Protein AF-A0A728ECQ7-F1 (afdb_monomer_lite)

Organism: Salmonella enterica (NCBI:txid28901)

Radius of gyration: 23.41 Å; chains: 1; bounding box: 67×44×57 Å

Structure (mmCIF, N/CA/C/O backbone):
data_AF-A0A728ECQ7-F1
#
_entry.id   AF-A0A728ECQ7-F1
#
loop_
_atom_site.group_PDB
_atom_site.id
_atom_site.type_symbol
_atom_site.label_atom_id
_atom_site.label_alt_id
_atom_site.label_comp_id
_atom_site.label_asym_id
_atom_site.label_entity_id
_atom_site.label_seq_id
_atom_site.pdbx_PDB_ins_code
_atom_site.Cartn_x
_atom_site.Cartn_y
_atom_site.Cartn_z
_atom_site.occupancy
_atom_site.B_iso_or_equiv
_atom_site.auth_seq_id
_atom_site.auth_comp_id
_atom_site.auth_asym_id
_atom_site.auth_atom_id
_atom_site.pdbx_PDB_model_num
ATOM 1 N N . MET A 1 1 ? 51.238 -30.264 35.018 1.00 48.31 1 MET A N 1
ATOM 2 C CA . MET A 1 1 ? 50.858 -29.028 34.300 1.00 48.31 1 MET A CA 1
ATOM 3 C C . MET A 1 1 ? 50.263 -29.437 32.958 1.00 48.31 1 MET A C 1
ATOM 5 O O . MET A 1 1 ? 50.966 -29.378 31.966 1.00 48.31 1 MET A O 1
ATOM 9 N N . THR A 1 2 ? 49.024 -29.943 32.920 1.00 50.06 2 THR A N 1
ATOM 10 C CA . THR A 1 2 ? 48.471 -30.486 31.656 1.00 50.06 2 THR A CA 1
ATOM 11 C C . THR A 1 2 ? 46.947 -30.642 31.619 1.00 50.06 2 THR A C 1
ATOM 13 O O . THR A 1 2 ? 46.436 -31.275 30.710 1.00 50.06 2 THR A O 1
ATOM 16 N N . GLU A 1 3 ? 46.192 -30.028 32.534 1.00 47.56 3 GLU A N 1
ATOM 17 C CA . GLU A 1 3 ? 44.713 -30.040 32.467 1.00 47.56 3 GLU A CA 1
ATOM 18 C C . GLU A 1 3 ? 44.101 -28.654 32.210 1.00 47.56 3 GLU A C 1
ATOM 20 O O . GLU A 1 3 ? 42.902 -28.524 31.993 1.00 47.56 3 GLU A O 1
ATOM 25 N N . TRP A 1 4 ? 44.927 -27.607 32.127 1.00 43.72 4 TRP A N 1
ATOM 26 C CA . TRP A 1 4 ? 44.467 -26.232 31.884 1.00 43.72 4 TRP A CA 1
ATOM 27 C C . TRP A 1 4 ? 44.510 -25.784 30.414 1.00 43.72 4 TRP A C 1
ATOM 29 O O . TRP A 1 4 ? 44.074 -24.683 30.094 1.00 43.72 4 TRP A O 1
ATOM 39 N N . ILE A 1 5 ? 44.998 -26.627 29.498 1.00 47.75 5 ILE A N 1
ATOM 40 C CA . ILE A 1 5 ? 45.111 -26.287 28.064 1.00 47.75 5 ILE A CA 1
ATOM 41 C C . ILE A 1 5 ? 43.946 -26.868 27.240 1.00 47.75 5 ILE A C 1
ATOM 43 O O . ILE A 1 5 ? 43.654 -26.384 26.146 1.00 47.75 5 ILE A O 1
ATOM 47 N N . PHE A 1 6 ? 43.204 -27.839 27.782 1.00 43.03 6 PHE A N 1
ATOM 48 C CA . PHE A 1 6 ? 42.143 -28.538 27.047 1.00 43.03 6 PHE A CA 1
ATOM 49 C C . PHE A 1 6 ? 40.756 -27.874 27.090 1.00 43.03 6 PHE A C 1
ATOM 51 O O . PHE A 1 6 ? 39.846 -28.357 26.425 1.00 43.03 6 PHE A O 1
ATOM 58 N N . ASN A 1 7 ? 40.576 -26.759 27.811 1.00 53.75 7 ASN A N 1
ATOM 59 C CA . ASN A 1 7 ? 39.261 -26.103 27.955 1.00 53.75 7 ASN A CA 1
ATOM 60 C C . ASN A 1 7 ? 39.181 -24.687 27.348 1.00 53.75 7 ASN A C 1
ATOM 62 O O . ASN A 1 7 ? 38.130 -24.052 27.388 1.00 53.75 7 ASN A O 1
ATOM 66 N N . LEU A 1 8 ? 40.269 -24.167 26.766 1.00 49.25 8 LEU A N 1
ATOM 67 C CA . LEU A 1 8 ? 40.242 -22.854 26.104 1.00 49.25 8 LEU A CA 1
ATOM 68 C C . LEU A 1 8 ? 40.061 -22.979 24.584 1.00 49.25 8 LEU A C 1
ATOM 70 O O . LEU A 1 8 ? 39.283 -22.232 23.994 1.00 49.25 8 LEU A O 1
ATOM 74 N N . LYS A 1 9 ? 40.706 -23.970 23.945 1.00 45.81 9 LYS A N 1
ATOM 75 C CA . LYS A 1 9 ? 40.604 -24.183 22.489 1.00 45.81 9 LYS A CA 1
ATOM 76 C C . LYS A 1 9 ? 39.207 -24.619 22.044 1.00 45.81 9 LYS A C 1
ATOM 78 O O . LYS A 1 9 ? 38.730 -24.122 21.029 1.00 45.81 9 LYS A O 1
ATOM 83 N N . THR A 1 10 ? 38.542 -25.481 22.812 1.00 52.03 10 THR A N 1
ATOM 84 C CA . THR A 1 10 ? 37.192 -26.006 22.529 1.00 52.03 10 THR A CA 1
ATOM 85 C C . THR A 1 10 ? 36.099 -24.969 22.778 1.00 52.03 10 THR A C 1
ATOM 87 O O . THR A 1 10 ? 35.154 -24.876 22.003 1.00 52.03 10 THR A O 1
ATOM 90 N N . LYS A 1 11 ? 36.241 -24.119 23.804 1.00 45.84 11 LYS A N 1
ATOM 91 C CA . LYS A 1 11 ? 35.285 -23.027 24.050 1.00 45.84 11 LYS A CA 1
ATOM 92 C C . LYS A 1 11 ? 35.395 -21.907 23.015 1.00 45.84 11 LYS A C 1
ATOM 94 O O . LYS A 1 11 ? 34.368 -21.379 22.602 1.00 45.84 11 LYS A O 1
ATOM 99 N N . LEU A 1 12 ? 36.605 -21.592 22.541 1.00 49.19 12 LEU A N 1
ATOM 100 C CA . LEU A 1 12 ? 36.795 -20.590 21.488 1.00 49.19 12 LEU A CA 1
ATOM 101 C C . LEU A 1 12 ? 36.251 -21.072 20.131 1.00 49.19 12 LEU A C 1
ATOM 103 O O . LEU A 1 12 ? 35.655 -20.286 19.404 1.00 49.19 12 LEU A O 1
ATOM 107 N N . THR A 1 13 ? 36.378 -22.367 19.810 1.00 53.81 13 THR A N 1
ATOM 108 C CA . THR A 1 13 ? 35.793 -22.930 18.576 1.00 53.81 13 THR A CA 1
ATOM 109 C C . THR A 1 13 ? 34.267 -22.960 18.614 1.00 53.81 13 THR A C 1
ATOM 111 O O . THR A 1 13 ? 33.640 -22.635 17.609 1.00 53.81 13 THR A O 1
ATOM 114 N N . VAL A 1 14 ? 33.657 -23.258 19.767 1.00 53.22 14 VAL A N 1
ATOM 115 C CA . VAL A 1 14 ? 32.193 -23.186 19.926 1.00 53.22 14 VAL A CA 1
ATOM 116 C C . VAL A 1 14 ? 31.693 -21.738 19.852 1.00 53.22 14 VAL A C 1
ATOM 118 O O . VAL A 1 14 ? 30.680 -21.486 19.205 1.00 53.22 14 VAL A O 1
ATOM 121 N N . LEU A 1 15 ? 32.422 -20.768 20.419 1.00 47.56 15 LEU A N 1
ATOM 122 C CA . LEU A 1 15 ? 32.053 -19.350 20.329 1.00 47.56 15 LEU A CA 1
ATOM 123 C C . LEU A 1 15 ? 32.139 -18.822 18.882 1.00 47.56 15 LEU A C 1
ATOM 125 O O . LEU A 1 15 ? 31.257 -18.090 18.446 1.00 47.56 15 LEU A O 1
ATOM 129 N N . VAL A 1 16 ? 33.153 -19.238 18.111 1.00 53.75 16 VAL A N 1
ATOM 130 C CA . VAL A 1 16 ? 33.324 -18.846 16.697 1.00 53.75 16 VAL A CA 1
ATOM 131 C C . VAL A 1 16 ? 32.282 -19.509 15.783 1.00 53.75 16 VAL A C 1
ATOM 133 O O . VAL A 1 16 ? 31.801 -18.865 14.851 1.00 53.75 16 VAL A O 1
ATOM 136 N N . MET A 1 17 ? 31.850 -20.743 16.075 1.00 52.38 17 MET A N 1
ATOM 137 C CA . MET A 1 17 ? 30.729 -21.373 15.357 1.00 52.38 17 MET A CA 1
ATOM 138 C C . MET A 1 17 ? 29.373 -20.739 15.708 1.00 52.38 17 MET A C 1
ATOM 140 O O . MET A 1 17 ? 28.507 -20.648 14.841 1.00 52.38 17 MET A O 1
ATOM 144 N N . MET A 1 18 ? 29.198 -20.235 16.935 1.00 49.97 18 MET A N 1
ATOM 145 C CA . MET A 1 18 ? 27.980 -19.526 17.359 1.00 49.97 18 MET A CA 1
ATOM 146 C C . MET A 1 18 ? 27.925 -18.068 16.861 1.00 49.97 18 MET A C 1
ATOM 148 O O . MET A 1 18 ? 26.849 -17.488 16.791 1.00 49.97 18 MET A O 1
ATOM 152 N N . LEU A 1 19 ? 29.059 -17.481 16.462 1.00 45.34 19 LEU A N 1
ATOM 153 C CA . LEU A 1 19 ? 29.138 -16.139 15.863 1.00 45.34 19 LEU A CA 1
ATOM 154 C C . LEU A 1 19 ? 28.935 -16.134 14.335 1.00 45.34 19 LEU A C 1
ATOM 156 O O . LEU A 1 19 ? 28.669 -15.078 13.768 1.00 45.34 19 LEU A O 1
ATOM 160 N N . CYS A 1 20 ? 28.976 -17.297 13.670 1.00 45.97 20 CYS A N 1
ATOM 161 C CA . CYS A 1 20 ? 28.630 -17.430 12.245 1.00 45.97 20 CYS A CA 1
ATOM 162 C C . CYS A 1 20 ? 27.128 -17.659 11.986 1.00 45.97 20 CYS A C 1
ATOM 164 O O . CYS A 1 20 ? 26.701 -17.657 10.835 1.00 45.97 20 CYS A O 1
ATOM 166 N N . SER A 1 21 ? 26.296 -17.833 13.021 1.00 45.41 21 SER A N 1
ATOM 167 C CA . SER A 1 21 ? 24.831 -17.895 12.865 1.00 45.41 21 SER A CA 1
ATOM 168 C C . SER A 1 21 ? 24.160 -16.515 12.851 1.00 45.41 21 SER A C 1
ATOM 170 O O . SER A 1 21 ? 22.968 -16.421 12.575 1.00 45.41 21 SER A O 1
ATOM 172 N N . LEU A 1 22 ? 24.927 -15.436 13.056 1.00 42.91 22 LEU A N 1
ATOM 173 C CA . LEU A 1 22 ? 24.512 -14.054 12.776 1.00 42.91 22 LEU A CA 1
ATOM 174 C C . LEU A 1 22 ? 24.881 -13.623 11.345 1.00 42.91 22 LEU A C 1
ATOM 176 O O . LEU A 1 22 ? 25.020 -12.438 11.044 1.00 42.91 22 LEU A O 1
ATOM 180 N N . CYS A 1 23 ? 25.041 -14.588 10.440 1.00 37.22 23 CYS A N 1
ATOM 181 C CA . CYS A 1 23 ? 25.102 -14.319 9.018 1.00 37.22 23 CYS A CA 1
ATOM 182 C C . CYS A 1 23 ? 23.722 -13.875 8.529 1.00 37.22 23 CYS A C 1
ATOM 184 O O . CYS A 1 23 ? 22.800 -14.679 8.446 1.00 37.22 23 CYS A O 1
ATOM 186 N N . VAL A 1 24 ? 23.663 -12.604 8.126 1.00 40.56 24 VAL A N 1
ATOM 187 C CA . VAL A 1 24 ? 22.739 -12.047 7.133 1.00 40.56 24 VAL A CA 1
ATOM 188 C C . VAL A 1 24 ? 21.264 -12.356 7.394 1.00 40.56 24 VAL A C 1
ATOM 190 O O . VAL A 1 24 ? 20.738 -13.398 7.007 1.00 40.56 24 VAL A O 1
ATOM 193 N N . THR A 1 25 ? 20.527 -11.345 7.865 1.00 35.41 25 THR A N 1
ATOM 194 C CA . THR A 1 25 ? 19.189 -11.121 7.310 1.00 35.41 25 THR A CA 1
ATOM 195 C C . THR A 1 25 ? 19.374 -11.020 5.801 1.00 35.41 25 THR A C 1
ATOM 197 O O . THR A 1 25 ? 19.725 -9.963 5.275 1.00 35.41 25 THR A O 1
ATOM 200 N N . LYS A 1 26 ? 19.252 -12.156 5.109 1.00 36.94 26 LYS A N 1
ATOM 201 C CA . LYS A 1 26 ? 19.153 -12.200 3.663 1.00 36.94 26 LYS A CA 1
ATOM 202 C C . LYS A 1 26 ? 17.939 -11.344 3.337 1.00 36.94 26 LYS A C 1
ATOM 204 O O . LYS A 1 26 ? 16.802 -11.785 3.474 1.00 36.94 26 LYS A O 1
ATOM 209 N N . VAL A 1 27 ? 18.192 -10.114 2.902 1.00 37.53 27 VAL A N 1
ATOM 210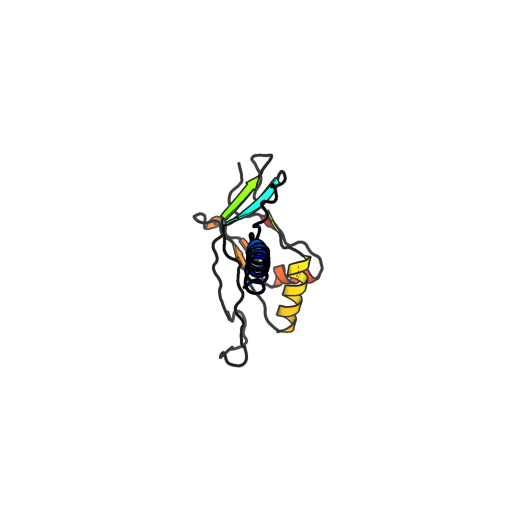 C CA . VAL A 1 27 ? 17.408 -9.558 1.810 1.00 37.53 27 VAL A CA 1
ATOM 211 C C . VAL A 1 27 ? 17.563 -10.620 0.737 1.00 37.53 27 VAL A C 1
ATOM 213 O O . VAL A 1 27 ? 18.658 -10.798 0.203 1.00 37.53 27 VAL A O 1
ATOM 216 N N . TYR A 1 28 ? 16.552 -11.471 0.579 1.00 35.06 28 TYR A N 1
ATOM 217 C CA . TYR A 1 28 ? 16.566 -12.431 -0.503 1.00 35.06 28 TYR A CA 1
ATOM 218 C C . TYR A 1 28 ? 16.689 -11.580 -1.763 1.00 35.06 28 TYR A C 1
ATOM 220 O O . TYR A 1 28 ? 15.749 -10.885 -2.138 1.00 35.06 28 TYR A O 1
ATOM 228 N N . ALA A 1 29 ? 17.871 -11.595 -2.378 1.00 41.56 29 ALA A N 1
ATOM 229 C CA . ALA A 1 29 ? 18.013 -11.296 -3.786 1.00 41.56 29 ALA A CA 1
ATOM 230 C C . ALA A 1 29 ? 17.294 -12.439 -4.508 1.00 41.56 29 ALA A C 1
ATOM 232 O O . ALA A 1 29 ? 17.912 -13.395 -4.966 1.00 41.56 29 ALA A O 1
ATOM 233 N N . VAL A 1 30 ? 15.962 -12.408 -4.459 1.00 45.41 30 VAL A N 1
ATOM 234 C CA . VAL A 1 30 ? 15.136 -13.147 -5.396 1.00 45.41 30 VAL A CA 1
ATOM 235 C C . VAL A 1 30 ? 15.513 -12.547 -6.739 1.00 45.41 30 VAL A C 1
ATOM 237 O O . VAL A 1 30 ? 15.360 -11.341 -6.944 1.00 45.41 30 VAL A O 1
ATOM 240 N N . GLU A 1 31 ? 16.132 -13.359 -7.590 1.00 50.62 31 GLU A N 1
ATOM 241 C CA . GLU A 1 31 ? 16.323 -12.996 -8.986 1.00 50.62 31 GLU A CA 1
ATOM 242 C C . GLU A 1 31 ? 14.931 -12.689 -9.533 1.00 50.62 31 GLU A C 1
ATOM 244 O O . GLU A 1 31 ? 14.053 -13.550 -9.513 1.00 50.62 31 GLU A O 1
ATOM 249 N N . LEU A 1 32 ? 14.705 -11.423 -9.885 1.00 57.94 32 LEU A N 1
ATOM 250 C CA . LEU A 1 32 ? 13.411 -10.961 -10.363 1.00 57.94 32 LEU A CA 1
ATOM 251 C C . LEU A 1 32 ? 13.034 -11.745 -11.617 1.00 57.94 32 LEU A C 1
ATOM 253 O O . L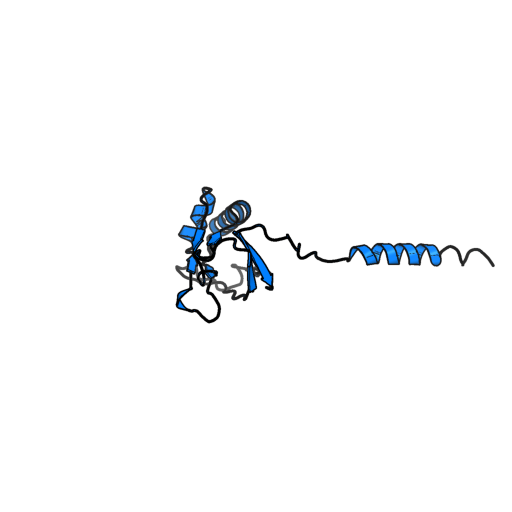EU A 1 32 ? 13.806 -11.773 -12.580 1.00 57.94 32 LEU A O 1
ATOM 257 N N . GLY A 1 33 ? 11.847 -12.349 -11.614 1.00 67.38 33 GLY A N 1
ATOM 258 C CA . GLY A 1 33 ? 11.263 -12.900 -12.825 1.00 67.38 33 GLY A CA 1
ATOM 259 C C . GLY A 1 33 ? 11.015 -11.807 -13.868 1.00 67.38 33 GLY A C 1
ATOM 260 O O . GLY A 1 33 ? 10.968 -10.609 -13.571 1.00 67.38 33 GLY A O 1
ATOM 261 N N . ILE A 1 34 ? 10.840 -12.218 -15.124 1.00 70.38 34 ILE A N 1
ATOM 262 C CA . ILE A 1 34 ? 10.392 -11.305 -16.180 1.00 70.38 34 ILE A CA 1
ATOM 263 C C . ILE A 1 34 ? 8.981 -10.812 -15.830 1.00 70.38 34 ILE A C 1
ATOM 265 O O . ILE A 1 34 ? 8.089 -11.614 -15.564 1.00 70.38 34 ILE A O 1
ATOM 269 N N . ASN A 1 35 ? 8.790 -9.494 -15.890 1.00 74.06 35 ASN A N 1
ATOM 270 C CA . ASN A 1 35 ? 7.590 -8.740 -15.513 1.00 74.06 35 ASN A CA 1
ATOM 271 C C . ASN A 1 35 ? 7.298 -8.699 -14.002 1.00 74.06 35 ASN A C 1
ATOM 273 O O . ASN A 1 35 ? 6.147 -8.533 -13.597 1.00 74.06 35 ASN A O 1
ATOM 277 N N . GLU A 1 36 ? 8.331 -8.809 -13.163 1.00 79.62 36 GLU A N 1
ATOM 278 C CA . GLU A 1 36 ? 8.216 -8.647 -11.711 1.00 79.62 36 GLU A CA 1
ATOM 279 C C . GLU A 1 36 ? 8.894 -7.361 -11.219 1.00 79.62 36 GLU A C 1
ATOM 281 O O . GLU A 1 36 ? 9.906 -6.903 -11.759 1.00 79.62 36 GLU A O 1
ATOM 286 N N . CYS A 1 37 ? 8.347 -6.789 -10.145 1.00 79.62 37 CYS A N 1
ATOM 287 C CA . CYS A 1 37 ? 8.925 -5.659 -9.425 1.00 79.62 37 CYS A CA 1
ATOM 288 C C . CYS A 1 37 ? 9.295 -6.075 -8.001 1.00 79.62 37 CYS A C 1
ATOM 290 O O . CYS A 1 37 ? 8.486 -6.682 -7.302 1.00 79.62 37 CYS A O 1
ATOM 292 N N . ALA A 1 38 ? 10.482 -5.685 -7.537 1.00 79.75 38 ALA A N 1
ATOM 293 C CA . ALA A 1 38 ? 10.896 -5.851 -6.147 1.00 79.75 38 ALA A CA 1
ATOM 294 C C . ALA A 1 38 ? 11.220 -4.503 -5.528 1.00 79.75 38 ALA A C 1
ATOM 296 O O . ALA A 1 38 ? 11.828 -3.633 -6.152 1.00 79.75 38 ALA A O 1
ATOM 297 N N . VAL A 1 39 ? 10.871 -4.364 -4.254 1.00 78.62 39 VAL A N 1
ATOM 298 C CA . VAL A 1 39 ? 11.379 -3.283 -3.415 1.00 78.62 39 VAL A CA 1
ATOM 299 C C . VAL A 1 39 ? 12.860 -3.556 -3.151 1.00 78.62 39 VAL A C 1
ATOM 301 O O . VAL A 1 39 ? 13.215 -4.553 -2.527 1.00 78.62 39 VAL A O 1
ATOM 304 N N . THR A 1 40 ? 13.731 -2.687 -3.659 1.00 78.69 40 THR A N 1
ATOM 305 C CA . THR A 1 40 ? 15.192 -2.804 -3.548 1.00 78.69 40 THR A CA 1
ATOM 306 C C . THR A 1 40 ? 15.752 -2.065 -2.341 1.00 78.69 40 THR A C 1
ATOM 308 O O . THR A 1 40 ? 16.841 -2.391 -1.873 1.00 78.69 40 THR A O 1
ATOM 311 N N . SER A 1 41 ? 15.033 -1.064 -1.831 1.00 74.69 41 SER A N 1
ATOM 312 C CA . SER A 1 41 ? 15.349 -0.420 -0.557 1.00 74.69 41 SER A CA 1
ATOM 313 C C . SER A 1 41 ? 14.105 0.210 0.066 1.00 74.69 41 SER A C 1
ATOM 315 O O . SER A 1 41 ? 13.128 0.517 -0.610 1.00 74.69 41 SER A O 1
ATOM 317 N N . GLY A 1 42 ? 14.128 0.371 1.382 1.00 70.06 42 GLY A N 1
ATOM 318 C CA . GLY A 1 42 ? 13.005 0.856 2.177 1.00 70.06 42 GLY A CA 1
ATOM 319 C C . GLY A 1 42 ? 13.104 0.293 3.589 1.00 70.06 42 GLY A C 1
ATOM 320 O O . GLY A 1 42 ? 13.814 -0.689 3.817 1.00 70.06 42 GLY A O 1
ATOM 321 N N . GLN A 1 43 ? 12.431 0.922 4.550 1.00 67.69 43 GLN A N 1
ATOM 322 C CA . GLN A 1 43 ? 12.290 0.333 5.883 1.00 67.69 43 GLN A CA 1
ATOM 323 C C . GLN A 1 43 ? 10.956 -0.402 5.989 1.00 67.69 43 GLN A C 1
ATOM 325 O O . GLN A 1 43 ? 9.988 -0.063 5.308 1.00 67.69 43 GLN A O 1
ATOM 330 N N . ASN A 1 44 ? 10.908 -1.408 6.863 1.00 68.94 44 ASN A N 1
ATOM 331 C CA . ASN A 1 44 ? 9.648 -2.041 7.228 1.00 68.94 44 ASN A CA 1
ATOM 332 C C . ASN A 1 44 ? 8.691 -0.982 7.784 1.00 68.94 44 ASN A C 1
ATOM 334 O O . ASN A 1 44 ? 9.059 -0.219 8.681 1.00 68.94 44 ASN A O 1
ATOM 338 N N . ILE A 1 45 ? 7.451 -0.983 7.292 1.00 69.44 45 ILE A N 1
ATOM 339 C CA . ILE A 1 45 ? 6.381 -0.155 7.847 1.00 69.44 45 ILE A CA 1
ATOM 340 C C . ILE A 1 45 ? 5.991 -0.758 9.198 1.00 69.44 45 ILE A C 1
ATOM 342 O O . ILE A 1 45 ? 5.192 -1.690 9.284 1.00 69.44 45 ILE A O 1
ATOM 346 N N . ASN A 1 46 ? 6.598 -0.244 10.264 1.00 66.38 46 ASN A N 1
ATOM 347 C CA . ASN A 1 46 ? 6.316 -0.689 11.621 1.00 66.38 46 ASN A CA 1
ATOM 348 C C . ASN A 1 46 ? 5.089 0.048 12.158 1.00 66.38 46 ASN A C 1
ATOM 350 O O . ASN A 1 46 ? 5.153 1.231 12.502 1.00 66.38 46 ASN A O 1
ATOM 354 N N . LEU A 1 47 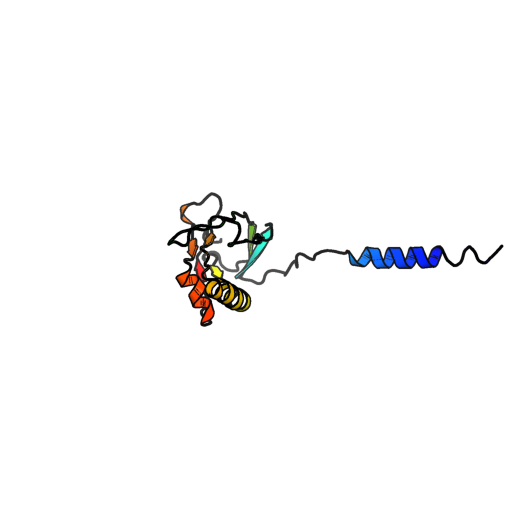? 3.971 -0.668 12.253 1.00 68.75 47 LEU A N 1
ATOM 355 C CA . LEU A 1 47 ? 2.787 -0.175 12.946 1.00 68.75 47 LEU A CA 1
ATOM 356 C C . LEU A 1 47 ? 3.106 -0.077 14.443 1.00 68.75 47 LEU A C 1
ATOM 358 O O . LEU A 1 47 ? 3.532 -1.055 15.061 1.00 68.75 47 LEU A O 1
ATOM 362 N N . ARG A 1 48 ? 2.939 1.113 15.027 1.00 66.50 48 ARG A N 1
ATOM 363 C CA . ARG A 1 48 ? 3.123 1.313 16.470 1.00 66.50 48 ARG A CA 1
ATOM 364 C C . ARG A 1 48 ? 2.015 0.589 17.231 1.00 66.50 48 ARG A C 1
ATOM 366 O O . ARG A 1 48 ? 0.891 0.499 16.745 1.00 66.50 48 ARG A O 1
ATOM 373 N N . SER A 1 49 ? 2.327 0.110 18.434 1.00 68.69 49 SER A N 1
ATOM 374 C CA . SER A 1 49 ? 1.288 -0.337 19.363 1.00 68.69 49 SER A CA 1
ATOM 375 C C . SER A 1 49 ? 0.433 0.869 19.750 1.00 68.69 49 SER A C 1
ATOM 377 O O . SER A 1 49 ? 0.978 1.892 20.164 1.00 68.69 49 SER A O 1
ATOM 379 N N . ILE A 1 50 ? -0.881 0.759 19.575 1.00 67.88 50 ILE A N 1
ATOM 380 C CA . ILE A 1 50 ? -1.847 1.822 19.864 1.00 67.88 50 ILE A CA 1
ATOM 381 C C . ILE A 1 50 ? -2.634 1.403 21.103 1.00 67.88 50 ILE A C 1
ATOM 383 O O . ILE A 1 50 ? -3.264 0.343 21.097 1.00 67.88 50 ILE A O 1
ATOM 387 N N . ASN A 1 51 ? -2.621 2.234 22.149 1.00 67.31 51 ASN A N 1
ATOM 388 C CA . ASN A 1 51 ? -3.451 2.024 23.330 1.00 67.31 51 ASN A CA 1
ATOM 389 C C . ASN A 1 51 ? -4.660 2.968 23.311 1.00 67.31 51 ASN A C 1
ATOM 391 O O . ASN A 1 51 ? -4.634 4.062 23.868 1.00 67.31 51 ASN A O 1
ATOM 395 N N . LEU A 1 52 ? -5.761 2.479 22.739 1.00 68.19 52 LEU A N 1
ATOM 396 C CA . LEU A 1 52 ? -7.021 3.221 22.617 1.00 68.19 52 LEU A CA 1
ATOM 397 C C . LEU A 1 52 ? -7.659 3.621 23.960 1.00 68.19 52 LEU A C 1
ATOM 399 O O . LEU A 1 52 ? -8.600 4.405 23.963 1.00 68.19 52 LEU A O 1
ATOM 403 N N . THR A 1 53 ? -7.207 3.054 25.085 1.00 66.50 53 THR A N 1
ATOM 404 C CA . THR A 1 53 ? -7.783 3.323 26.415 1.00 66.50 53 THR A CA 1
ATOM 405 C C . THR A 1 53 ? -7.109 4.477 27.157 1.00 66.50 53 THR A C 1
ATOM 407 O O . THR A 1 53 ? -7.707 5.030 28.075 1.00 66.50 53 THR A O 1
ATOM 410 N N . THR A 1 54 ? -5.874 4.830 26.784 1.00 57.34 54 THR A N 1
ATOM 411 C CA . THR A 1 54 ? -5.094 5.920 27.401 1.00 57.34 54 THR A CA 1
ATOM 412 C C . THR A 1 54 ? -4.971 7.145 26.508 1.00 57.34 54 THR A C 1
ATOM 414 O O . THR A 1 54 ? -4.740 8.238 27.014 1.00 57.34 54 THR A O 1
ATOM 417 N N . ASP A 1 55 ? -5.098 6.958 25.197 1.00 58.84 55 ASP A N 1
ATOM 418 C CA . ASP A 1 55 ? -5.173 8.053 24.240 1.00 58.84 55 ASP A CA 1
ATOM 419 C C . ASP A 1 55 ? -6.620 8.574 24.233 1.00 58.84 55 ASP A C 1
ATOM 421 O O . ASP A 1 55 ? -7.548 7.766 24.241 1.00 58.84 55 ASP A O 1
ATOM 425 N N . ASP A 1 56 ? -6.831 9.897 24.220 1.00 57.47 56 ASP A N 1
ATOM 426 C CA . ASP A 1 56 ? -8.148 10.561 24.121 1.00 57.47 56 ASP A CA 1
ATOM 427 C C . ASP A 1 56 ? -8.818 10.305 22.750 1.00 57.47 56 ASP A C 1
ATOM 429 O O . ASP A 1 56 ? -9.185 11.223 22.006 1.00 57.47 56 ASP A O 1
ATOM 433 N N . PHE A 1 57 ? -8.947 9.037 22.363 1.00 66.75 57 PHE A N 1
ATOM 434 C CA . PHE A 1 57 ? -9.557 8.625 21.120 1.00 66.75 57 PHE A CA 1
ATOM 435 C C . PHE A 1 57 ? -11.044 8.947 21.180 1.00 66.75 57 PHE A C 1
ATOM 437 O O . PHE A 1 57 ? -11.828 8.317 21.891 1.00 66.75 57 PHE A O 1
ATOM 444 N N . LYS A 1 58 ? -11.438 9.943 20.390 1.00 66.94 58 LYS A N 1
ATOM 445 C CA . LYS A 1 58 ? -12.842 10.221 20.123 1.00 66.94 58 LYS A CA 1
ATOM 446 C C . LYS A 1 58 ? -13.257 9.412 18.895 1.00 66.94 58 LYS A C 1
ATOM 448 O O . LYS A 1 58 ? -12.806 9.736 17.789 1.00 66.94 58 LYS A O 1
ATOM 453 N N . PRO A 1 59 ? -14.085 8.365 19.059 1.00 66.50 59 PRO A N 1
ATOM 454 C CA . PRO A 1 59 ? -14.616 7.632 17.922 1.00 66.50 59 PRO A CA 1
ATOM 455 C C . PRO A 1 59 ? -15.392 8.592 17.017 1.00 66.50 59 PRO A C 1
ATOM 457 O O . PRO A 1 59 ? -16.171 9.421 17.487 1.00 66.50 59 PRO A O 1
ATOM 460 N N . GLY A 1 60 ? -15.150 8.494 15.716 1.00 67.62 60 GLY A N 1
ATOM 461 C CA . GLY A 1 60 ? -15.732 9.386 14.727 1.00 67.62 60 GLY A CA 1
ATOM 462 C C . GLY A 1 60 ? -15.230 9.065 13.328 1.00 67.62 60 GLY A C 1
ATOM 463 O O . GLY A 1 60 ? -14.177 8.446 13.150 1.00 67.62 60 GLY A O 1
ATOM 464 N N . THR A 1 61 ? -16.006 9.470 12.329 1.00 68.19 61 THR A N 1
ATOM 465 C CA . THR A 1 61 ? -15.592 9.385 10.930 1.00 68.19 61 THR A CA 1
ATOM 466 C C . THR A 1 61 ? -14.308 10.191 10.752 1.00 68.19 61 THR A C 1
ATOM 468 O O . THR A 1 61 ? -14.224 11.324 11.216 1.00 68.19 61 THR A O 1
ATOM 471 N N . ASP A 1 62 ? -13.305 9.596 10.107 1.00 67.31 62 ASP A N 1
ATOM 472 C CA . ASP A 1 62 ? -12.000 10.218 9.846 1.00 67.31 62 ASP A CA 1
ATOM 473 C C . ASP A 1 62 ? -11.138 10.532 11.084 1.00 67.31 62 ASP A C 1
ATOM 475 O O . ASP A 1 62 ? -10.146 11.252 10.964 1.00 67.31 62 ASP A O 1
ATOM 479 N N . SER A 1 63 ? -11.437 9.952 12.255 1.00 75.81 63 SER A N 1
ATOM 480 C CA . SER A 1 63 ? -10.532 10.008 13.410 1.00 75.81 63 SER A CA 1
ATOM 481 C C . SER A 1 63 ? -9.228 9.261 13.102 1.00 75.81 63 SER A C 1
ATOM 483 O O . SER A 1 63 ? -9.127 8.043 13.257 1.00 75.81 63 SER A O 1
ATOM 485 N N . VAL A 1 64 ? -8.215 9.997 12.641 1.00 78.50 64 VAL A N 1
ATOM 486 C CA . VAL A 1 64 ? -6.882 9.458 12.362 1.00 78.50 64 VAL A CA 1
ATOM 487 C C . VAL A 1 64 ? -6.129 9.296 13.674 1.00 78.50 64 VAL A C 1
ATOM 489 O O . VAL A 1 64 ? -5.731 10.274 14.299 1.00 78.50 64 VAL A O 1
ATOM 492 N N . ILE A 1 65 ? -5.906 8.045 14.070 1.00 77.06 65 ILE A N 1
ATOM 493 C CA . ILE A 1 65 ? -5.115 7.727 15.263 1.00 77.06 65 ILE A CA 1
ATOM 494 C C . ILE A 1 65 ? -3.623 7.938 14.989 1.00 77.06 65 ILE A C 1
ATOM 496 O O . ILE A 1 65 ? -2.893 8.463 15.826 1.00 77.06 65 ILE A O 1
ATOM 500 N N . TYR A 1 66 ? -3.152 7.524 13.811 1.00 80.19 66 TYR A N 1
ATOM 501 C CA . TYR A 1 66 ? -1.744 7.618 13.453 1.00 80.19 66 TYR A CA 1
ATOM 502 C C . TYR A 1 66 ? -1.537 7.630 11.936 1.00 80.19 66 TYR A C 1
ATOM 504 O O . TYR A 1 66 ? -2.259 6.962 11.197 1.00 80.19 66 TYR A O 1
ATOM 512 N N . THR A 1 67 ? -0.505 8.352 11.493 1.00 85.06 67 THR A N 1
ATOM 513 C CA . THR A 1 67 ? -0.065 8.420 10.094 1.00 85.06 67 THR A CA 1
ATOM 514 C C . THR A 1 67 ? 1.383 7.960 9.997 1.00 85.06 67 THR A C 1
ATOM 516 O O . THR A 1 67 ? 2.242 8.436 10.743 1.00 85.06 67 THR A O 1
ATOM 519 N N . ILE A 1 68 ? 1.663 7.069 9.045 1.00 84.88 68 ILE A N 1
ATOM 520 C CA . ILE A 1 68 ? 3.016 6.611 8.718 1.00 84.88 68 ILE A CA 1
ATOM 521 C C . ILE A 1 68 ? 3.314 7.007 7.282 1.00 84.88 68 ILE A C 1
ATOM 523 O O . ILE A 1 68 ? 2.553 6.671 6.380 1.00 84.88 68 ILE A O 1
ATOM 527 N N . ASN A 1 69 ? 4.442 7.681 7.086 1.00 87.06 69 ASN A N 1
ATOM 528 C CA . ASN A 1 69 ? 4.994 7.954 5.768 1.00 87.06 69 ASN A CA 1
ATOM 529 C C . ASN A 1 69 ? 6.330 7.225 5.664 1.00 87.06 69 ASN A C 1
ATOM 531 O O . ASN A 1 69 ? 7.184 7.381 6.537 1.00 87.06 69 ASN A O 1
ATOM 535 N N . GLN A 1 70 ? 6.485 6.417 4.621 1.00 84.81 70 GLN A N 1
ATOM 536 C CA . GLN A 1 70 ? 7.674 5.609 4.390 1.00 84.81 70 GLN A CA 1
ATOM 537 C C . GLN A 1 70 ? 8.026 5.675 2.909 1.00 84.81 70 GLN A C 1
ATOM 539 O O . GLN A 1 70 ? 7.203 5.323 2.065 1.00 84.81 70 GLN A O 1
ATOM 544 N N . ASP A 1 71 ? 9.258 6.077 2.616 1.00 86.19 71 ASP A N 1
ATOM 545 C CA . ASP A 1 71 ? 9.793 6.001 1.263 1.00 86.19 71 ASP A CA 1
ATOM 546 C C . ASP A 1 71 ? 10.354 4.599 0.996 1.00 86.19 71 ASP A C 1
ATOM 548 O O . ASP A 1 71 ? 10.975 3.974 1.867 1.00 86.19 71 ASP A O 1
ATOM 552 N N . ALA A 1 72 ? 10.142 4.119 -0.226 1.00 85.06 72 ALA A N 1
ATOM 553 C CA . ALA A 1 72 ? 10.675 2.864 -0.730 1.00 85.06 72 ALA A CA 1
ATOM 554 C C . ALA A 1 72 ? 11.164 3.054 -2.171 1.00 85.06 72 ALA A C 1
ATOM 556 O O . ALA A 1 72 ? 10.581 3.813 -2.944 1.00 85.06 72 ALA A O 1
ATOM 557 N N . VAL A 1 73 ? 12.228 2.343 -2.533 1.00 85.56 73 VAL A N 1
ATOM 558 C CA . VAL A 1 73 ? 12.734 2.250 -3.903 1.00 85.56 73 VAL A CA 1
ATOM 559 C C . VAL A 1 73 ? 12.401 0.866 -4.422 1.00 85.56 73 VAL A C 1
ATOM 561 O O . VAL A 1 73 ? 12.667 -0.133 -3.752 1.00 85.56 73 VAL A O 1
ATOM 564 N N . PHE A 1 74 ? 11.845 0.804 -5.624 1.00 82.00 74 PHE A N 1
ATOM 565 C CA . PHE A 1 74 ? 11.555 -0.444 -6.309 1.00 82.00 74 PHE A CA 1
ATOM 566 C C . PHE A 1 74 ? 12.303 -0.511 -7.638 1.00 82.00 74 PHE A C 1
ATOM 568 O O . PHE A 1 74 ? 12.659 0.508 -8.230 1.00 82.00 74 PHE A O 1
ATOM 575 N N . LYS A 1 75 ? 12.535 -1.732 -8.106 1.00 82.00 75 LYS A N 1
ATOM 576 C CA . LYS A 1 75 ? 13.073 -2.024 -9.428 1.00 82.00 75 LYS A CA 1
ATOM 577 C C . LYS A 1 75 ? 12.191 -3.071 -10.083 1.00 82.00 75 LYS A C 1
ATOM 579 O O . LYS A 1 75 ? 11.879 -4.083 -9.461 1.00 82.00 75 LYS A O 1
ATOM 584 N N . CYS A 1 76 ? 11.822 -2.822 -11.330 1.00 79.25 76 CYS A N 1
ATOM 585 C CA . CYS A 1 76 ? 11.061 -3.754 -12.147 1.00 79.25 76 CYS A CA 1
ATOM 586 C C . CYS A 1 76 ? 11.953 -4.327 -13.241 1.00 79.25 76 CYS A C 1
ATOM 588 O O . CYS A 1 76 ? 12.789 -3.613 -13.799 1.00 79.25 76 CYS A O 1
ATOM 590 N N . TYR A 1 77 ? 11.785 -5.612 -13.528 1.00 78.06 77 TYR A N 1
ATOM 591 C CA . TYR A 1 77 ? 12.401 -6.262 -14.673 1.00 78.06 77 TYR A CA 1
ATOM 592 C C . TYR A 1 77 ? 11.303 -6.533 -15.695 1.00 78.06 77 TYR A C 1
ATOM 594 O O . TYR A 1 77 ? 10.451 -7.382 -15.468 1.00 78.06 77 TYR A O 1
ATOM 602 N N . MET A 1 78 ? 11.271 -5.764 -16.779 1.00 71.62 78 MET A N 1
ATOM 603 C CA . MET A 1 78 ? 10.204 -5.813 -17.782 1.00 71.62 78 MET A CA 1
ATOM 604 C C . MET A 1 78 ? 10.726 -6.443 -19.068 1.00 71.62 78 MET A C 1
ATOM 606 O O . MET A 1 78 ? 11.856 -6.183 -19.473 1.00 71.62 78 MET A O 1
ATOM 610 N N . GLY A 1 79 ? 9.898 -7.275 -19.704 1.00 63.00 79 GLY A N 1
ATOM 611 C CA . GLY A 1 79 ? 10.168 -7.789 -21.050 1.00 63.00 79 GLY A CA 1
ATOM 612 C C . GLY A 1 79 ? 9.594 -6.920 -22.176 1.00 63.00 79 GLY A C 1
ATOM 613 O O . GLY A 1 79 ? 9.859 -7.219 -23.338 1.00 63.00 79 GLY A O 1
ATOM 614 N N . TYR A 1 80 ? 8.780 -5.905 -21.844 1.00 62.56 80 TYR A N 1
ATOM 615 C CA . TYR A 1 80 ? 8.074 -5.050 -22.805 1.00 62.56 80 TYR A CA 1
ATOM 616 C C . TYR A 1 80 ? 7.853 -3.619 -22.282 1.00 62.56 80 TYR A C 1
ATOM 618 O O . TYR A 1 80 ? 7.365 -3.417 -21.170 1.00 62.56 80 TYR A O 1
ATOM 626 N N . ASP A 1 81 ? 8.053 -2.649 -23.168 1.00 65.12 81 ASP A N 1
ATOM 627 C CA . ASP A 1 81 ? 8.324 -1.240 -22.845 1.00 65.12 81 ASP A CA 1
ATOM 628 C C . ASP A 1 81 ? 7.058 -0.366 -22.692 1.00 65.12 81 ASP A C 1
ATOM 630 O O . ASP A 1 81 ? 7.034 0.821 -23.038 1.00 65.12 81 ASP A O 1
ATOM 634 N N . THR A 1 82 ? 5.918 -0.962 -22.308 1.00 68.62 82 THR A N 1
ATOM 635 C CA . THR A 1 82 ? 4.619 -0.272 -22.427 1.00 68.62 82 THR A CA 1
ATOM 636 C C . THR A 1 82 ? 3.602 -0.479 -21.300 1.00 68.62 82 THR A C 1
ATOM 638 O O . THR A 1 82 ? 2.440 -0.102 -21.480 1.00 68.62 82 THR A O 1
ATOM 641 N N . GLN A 1 83 ? 3.983 -0.995 -20.133 1.00 76.06 83 GLN A N 1
ATOM 642 C CA . GLN A 1 83 ? 3.011 -1.253 -19.059 1.00 76.06 83 GLN A CA 1
ATOM 643 C C . GLN A 1 83 ? 3.239 -0.383 -17.822 1.00 76.06 83 GLN A C 1
ATOM 645 O O . GLN A 1 83 ? 4.364 -0.002 -17.497 1.00 76.06 83 GLN A O 1
ATOM 650 N N . PHE A 1 84 ? 2.143 -0.058 -17.136 1.00 80.88 84 PHE A N 1
ATOM 651 C CA . PHE A 1 84 ? 2.214 0.517 -15.800 1.00 80.88 84 PHE A CA 1
ATOM 652 C C . PHE A 1 84 ? 2.516 -0.588 -14.781 1.00 80.88 84 PHE A C 1
ATOM 654 O O . PHE A 1 84 ? 1.922 -1.668 -14.866 1.00 80.88 84 PHE A O 1
ATOM 661 N N . PRO A 1 85 ? 3.388 -0.328 -13.793 1.00 82.81 85 PRO A N 1
ATOM 662 C CA . PRO A 1 85 ? 3.499 -1.173 -12.616 1.00 82.81 85 PRO A CA 1
ATOM 663 C C . PRO A 1 85 ? 2.131 -1.359 -11.953 1.00 82.81 85 PRO A C 1
ATOM 665 O O . PRO A 1 85 ? 1.316 -0.434 -11.898 1.00 82.81 85 PRO A O 1
ATOM 668 N N . GLN A 1 86 ? 1.892 -2.544 -11.396 1.00 85.12 86 GLN A N 1
ATOM 669 C CA . GLN A 1 86 ? 0.669 -2.836 -10.656 1.00 85.12 86 GLN A CA 1
ATOM 670 C C . GLN A 1 86 ? 0.978 -3.101 -9.190 1.00 85.12 86 GLN A C 1
ATOM 672 O O . GLN A 1 86 ? 1.792 -3.956 -8.843 1.00 85.12 86 GLN A O 1
ATOM 677 N N . LEU A 1 87 ? 0.289 -2.370 -8.321 1.00 86.56 87 LEU A N 1
ATOM 678 C CA . LEU A 1 87 ? 0.265 -2.637 -6.894 1.00 86.56 87 LEU A CA 1
ATOM 679 C C . LEU A 1 87 ? -0.760 -3.728 -6.635 1.00 86.56 87 LEU A C 1
ATOM 681 O O . LEU A 1 87 ? -1.928 -3.561 -6.984 1.00 86.56 87 LEU A O 1
ATOM 685 N N . VAL A 1 88 ? -0.328 -4.815 -6.002 1.00 86.06 88 VAL A N 1
ATOM 686 C CA . VAL A 1 88 ? -1.178 -5.961 -5.670 1.00 86.06 88 VAL A CA 1
ATOM 687 C C . VAL A 1 88 ? -1.079 -6.241 -4.180 1.00 86.06 88 VAL A C 1
ATOM 689 O O . VAL A 1 88 ? 0.011 -6.326 -3.612 1.00 86.06 88 VAL A O 1
ATOM 692 N N . PHE A 1 89 ? -2.227 -6.391 -3.529 1.00 83.81 89 PHE A N 1
ATOM 693 C CA . PHE A 1 89 ? -2.269 -6.776 -2.125 1.00 83.81 89 PHE A CA 1
ATOM 694 C C . PHE A 1 89 ? -1.985 -8.271 -1.975 1.00 83.81 89 PHE A C 1
ATOM 696 O O . PHE A 1 89 ? -2.628 -9.105 -2.611 1.00 83.81 89 PHE A O 1
ATOM 703 N N . ASN A 1 90 ? -1.085 -8.630 -1.056 1.00 82.31 90 ASN A N 1
ATOM 704 C CA . ASN A 1 90 ? -0.932 -10.020 -0.634 1.00 82.31 90 ASN A CA 1
ATOM 705 C C . ASN A 1 90 ? -2.203 -10.466 0.109 1.00 82.31 90 ASN A C 1
ATOM 707 O O . ASN A 1 90 ? -2.381 -10.157 1.289 1.00 82.31 90 ASN A O 1
AT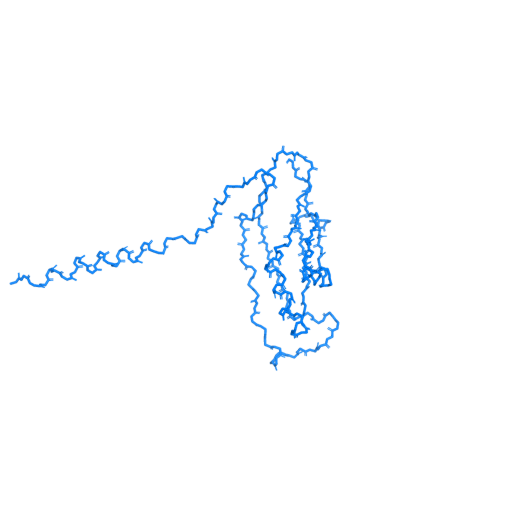OM 711 N N . GLN A 1 91 ? -3.087 -11.184 -0.584 1.00 78.38 91 GLN A N 1
ATOM 712 C CA . GLN A 1 91 ? -4.405 -11.541 -0.059 1.00 78.38 91 GLN A CA 1
ATOM 713 C C . GLN A 1 91 ? -4.342 -12.308 1.263 1.00 78.38 91 GLN A C 1
ATOM 715 O O . GLN A 1 91 ? -5.106 -12.012 2.179 1.00 78.38 91 GLN A O 1
ATOM 720 N N . GLY A 1 92 ? -3.425 -13.274 1.390 1.00 78.69 92 GLY A N 1
ATOM 721 C CA . GLY A 1 92 ? -3.312 -14.097 2.596 1.00 78.69 92 GLY A CA 1
ATOM 722 C C . GLY A 1 92 ? -2.964 -13.261 3.828 1.00 78.69 92 GLY A C 1
ATOM 723 O O . GLY A 1 92 ? -3.594 -13.398 4.879 1.00 78.69 92 GLY A O 1
ATOM 724 N N . TYR A 1 93 ? -2.008 -12.342 3.678 1.00 81.88 93 TYR A N 1
ATOM 725 C CA . TYR A 1 93 ? -1.635 -11.412 4.740 1.00 81.88 93 TYR A CA 1
ATOM 726 C C . TYR A 1 93 ? -2.760 -10.409 5.040 1.00 81.88 93 TYR A C 1
ATOM 728 O O . TYR A 1 93 ? -3.203 -10.282 6.187 1.00 81.88 93 TYR A O 1
ATOM 736 N N . PHE A 1 94 ? -3.260 -9.721 4.009 1.00 83.50 94 PHE A N 1
ATOM 737 C CA . PHE A 1 94 ? -4.223 -8.634 4.182 1.00 83.50 94 PHE A CA 1
ATOM 738 C C . PHE A 1 94 ? -5.611 -9.116 4.609 1.00 83.50 94 PHE A C 1
ATOM 740 O O . PHE A 1 94 ? -6.266 -8.416 5.374 1.00 83.50 94 PHE A O 1
ATOM 747 N N . SER A 1 95 ? -6.046 -10.323 4.240 1.00 85.25 95 SER A N 1
ATOM 748 C CA . SER A 1 95 ? -7.316 -10.890 4.719 1.00 85.25 95 SER A CA 1
ATOM 749 C C . SER A 1 95 ? -7.321 -11.061 6.243 1.00 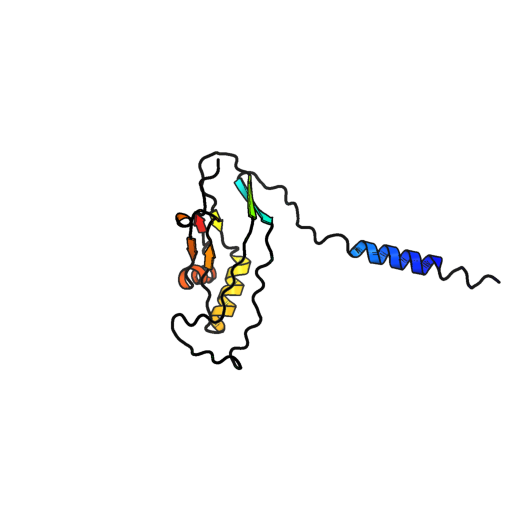85.25 95 SER A C 1
ATOM 751 O O . SER A 1 95 ? -8.277 -10.672 6.914 1.00 85.25 95 SER A O 1
ATOM 753 N N . LYS A 1 96 ? -6.228 -11.578 6.826 1.00 86.06 96 LYS A N 1
ATOM 754 C CA . LYS A 1 96 ? -6.106 -11.712 8.287 1.00 86.06 96 LYS A CA 1
ATOM 755 C C . LYS A 1 96 ? -5.974 -10.350 8.967 1.00 86.06 96 LYS A C 1
ATOM 757 O O . LYS A 1 96 ? -6.632 -10.105 9.974 1.00 86.06 96 LYS A O 1
ATOM 762 N N . PHE A 1 97 ? -5.140 -9.470 8.418 1.00 85.19 97 PHE A N 1
ATOM 763 C CA . PHE A 1 97 ? -4.914 -8.131 8.964 1.00 85.19 97 PHE A CA 1
ATOM 764 C C . PHE A 1 97 ? -6.199 -7.293 9.005 1.00 85.19 97 PHE A C 1
ATOM 766 O O . PHE A 1 97 ? -6.539 -6.723 10.042 1.00 85.19 97 PHE A O 1
ATOM 773 N N . THR A 1 98 ? -6.951 -7.273 7.903 1.00 88.94 98 THR A N 1
ATOM 774 C CA . THR A 1 98 ? -8.190 -6.493 7.791 1.00 88.94 98 THR A CA 1
ATOM 775 C C . THR A 1 98 ? -9.292 -7.013 8.705 1.00 88.94 98 THR A C 1
ATOM 777 O O . THR A 1 98 ? -9.972 -6.199 9.319 1.00 88.94 98 THR A O 1
ATOM 780 N N . LYS A 1 99 ? -9.439 -8.338 8.866 1.00 89.88 99 LYS A N 1
ATOM 781 C CA . LYS A 1 99 ? -10.390 -8.929 9.828 1.00 89.88 99 LYS A CA 1
ATOM 782 C C . LYS A 1 99 ? -10.094 -8.509 11.265 1.00 89.88 99 LYS A C 1
ATOM 784 O O . LYS A 1 99 ? -11.013 -8.156 11.995 1.00 89.88 99 LYS A O 1
ATOM 789 N N . THR A 1 100 ? -8.821 -8.531 11.664 1.00 87.50 100 THR A N 1
ATOM 790 C CA . THR A 1 100 ? -8.416 -8.137 13.020 1.00 87.50 100 THR A CA 1
ATOM 791 C C . THR A 1 100 ? -8.704 -6.661 13.285 1.00 87.50 100 THR A C 1
ATOM 793 O O . THR A 1 100 ? -9.268 -6.341 14.326 1.00 87.50 100 THR A O 1
ATOM 796 N N . LEU A 1 101 ? -8.363 -5.768 12.349 1.00 86.81 101 LEU A N 1
ATOM 797 C CA . LEU A 1 101 ? -8.648 -4.336 12.497 1.00 86.81 101 LEU A CA 1
ATOM 798 C C . LEU A 1 101 ? -10.153 -4.052 12.568 1.00 86.81 101 LEU A C 1
ATOM 800 O O . LEU A 1 101 ? -10.591 -3.331 13.461 1.00 86.81 101 LEU A O 1
ATOM 804 N N . ASP A 1 102 ? -10.939 -4.669 11.684 1.00 88.31 102 ASP A N 1
ATOM 805 C CA . ASP A 1 102 ? -12.392 -4.476 11.635 1.00 88.31 102 ASP A CA 1
ATOM 806 C C . ASP A 1 102 ? -13.078 -4.941 12.930 1.00 88.31 102 ASP A C 1
ATOM 808 O O . ASP A 1 102 ? -13.941 -4.246 13.461 1.00 88.31 102 ASP A O 1
ATOM 812 N N . ALA A 1 103 ? -12.638 -6.069 13.500 1.00 87.31 103 ALA A N 1
ATOM 813 C CA . ALA A 1 103 ? -13.143 -6.576 14.778 1.00 87.31 103 ALA A CA 1
ATOM 814 C C . ALA A 1 103 ? -12.859 -5.635 15.964 1.00 87.31 103 ALA A C 1
ATOM 816 O O . ALA A 1 103 ? -13.572 -5.673 16.965 1.00 87.31 103 ALA A O 1
ATOM 817 N N . MET A 1 104 ? -11.837 -4.782 15.855 1.00 83.12 104 MET A N 1
ATOM 818 C CA . MET A 1 104 ? -11.507 -3.750 16.843 1.00 83.12 104 MET A CA 1
ATOM 819 C C . MET A 1 104 ? -12.234 -2.418 16.581 1.00 83.12 104 MET A C 1
ATOM 821 O O . MET A 1 104 ? -11.999 -1.451 17.302 1.00 83.12 104 MET A O 1
ATOM 825 N N . GLY A 1 105 ? -13.089 -2.339 15.552 1.00 82.50 105 GLY A N 1
ATOM 826 C CA . GLY A 1 105 ? -13.724 -1.091 15.116 1.00 82.50 105 GLY A CA 1
ATOM 827 C C . GLY A 1 105 ? -12.748 -0.110 14.459 1.00 82.50 105 GLY A C 1
ATOM 828 O O . GLY A 1 105 ? -13.029 1.086 14.387 1.00 82.50 105 GLY A O 1
ATOM 829 N N . LEU A 1 106 ? -11.591 -0.602 14.009 1.00 84.06 106 LEU A N 1
ATOM 830 C CA . LEU A 1 106 ? -10.544 0.181 13.367 1.00 84.06 106 LEU A CA 1
ATOM 831 C C . LEU A 1 106 ? -10.531 -0.055 11.856 1.00 84.06 106 LEU A C 1
ATOM 833 O O . LEU A 1 106 ? -11.017 -1.058 11.339 1.00 84.06 106 LEU A O 1
ATOM 837 N N . GLY A 1 107 ? -9.889 0.867 11.148 1.00 87.31 107 GLY A N 1
ATOM 838 C CA . GLY A 1 107 ? -9.593 0.736 9.731 1.00 87.31 107 GLY A CA 1
ATOM 839 C C . GLY A 1 107 ? -8.313 1.476 9.385 1.00 87.31 107 GLY A C 1
ATOM 840 O O . GLY A 1 107 ? -7.730 2.174 10.216 1.00 87.31 107 GLY A O 1
ATOM 841 N N . PHE A 1 108 ? -7.871 1.336 8.142 1.00 86.12 108 PHE A N 1
ATOM 842 C CA . PHE A 1 108 ? -6.772 2.139 7.626 1.00 86.12 108 PHE A CA 1
ATOM 843 C C . PHE A 1 108 ? -7.044 2.574 6.192 1.00 86.12 108 PHE A C 1
ATOM 845 O O . PHE A 1 108 ? -7.821 1.958 5.461 1.00 86.12 108 PHE A O 1
ATOM 852 N N . ARG A 1 109 ? -6.384 3.661 5.805 1.00 88.81 109 ARG A N 1
ATOM 853 C CA . ARG A 1 109 ? -6.315 4.148 4.431 1.00 88.81 109 ARG A CA 1
ATOM 854 C C . ARG A 1 109 ? -4.859 4.142 4.016 1.00 88.81 109 ARG A C 1
ATOM 856 O O . ARG A 1 109 ? -3.982 4.422 4.830 1.00 88.81 109 ARG A O 1
ATOM 863 N N . MET A 1 110 ? -4.614 3.831 2.755 1.00 89.00 110 MET A N 1
ATOM 864 C CA . MET A 1 110 ? -3.271 3.822 2.197 1.00 89.00 110 MET A CA 1
ATOM 865 C C . MET A 1 110 ? -3.243 4.707 0.962 1.00 89.00 110 MET A C 1
ATOM 867 O O . MET A 1 110 ? -4.139 4.623 0.129 1.00 89.00 110 MET A O 1
ATOM 871 N N . SER A 1 111 ? -2.213 5.537 0.838 1.00 90.12 111 SER A N 1
ATOM 872 C CA . SER A 1 111 ? -1.907 6.256 -0.391 1.00 90.12 111 SER A CA 1
ATOM 873 C C . SER A 1 111 ? -0.452 5.996 -0.742 1.00 90.12 111 SER A C 1
ATOM 875 O O . SER A 1 111 ? 0.414 6.029 0.132 1.00 90.12 111 SER A O 1
ATOM 877 N N . ILE A 1 112 ? -0.200 5.692 -2.008 1.00 89.94 112 ILE A N 1
ATOM 878 C CA . ILE A 1 112 ? 1.126 5.436 -2.558 1.00 89.94 112 ILE A CA 1
ATOM 879 C C . ILE A 1 112 ? 1.297 6.408 -3.716 1.00 89.94 112 ILE A C 1
ATOM 881 O O . ILE A 1 112 ? 0.409 6.549 -4.554 1.00 89.94 112 ILE A O 1
ATOM 885 N N . LYS A 1 113 ? 2.432 7.098 -3.751 1.00 90.69 113 LYS A N 1
ATOM 886 C CA . LYS A 1 113 ? 2.782 8.048 -4.806 1.00 90.69 113 LYS A CA 1
ATOM 887 C C . LYS A 1 113 ? 4.229 7.831 -5.214 1.00 90.69 113 LYS A C 1
ATOM 889 O O . LYS A 1 113 ? 5.067 7.514 -4.373 1.00 90.69 113 LYS A O 1
ATOM 894 N N . GLU A 1 114 ? 4.514 8.022 -6.489 1.00 87.81 114 GLU A N 1
ATOM 895 C CA . GLU A 1 114 ? 5.879 8.074 -6.984 1.00 87.81 114 GLU A CA 1
ATOM 896 C C . GLU A 1 114 ? 6.496 9.428 -6.622 1.00 87.81 114 GLU A C 1
ATOM 898 O O . GLU A 1 114 ? 5.892 10.494 -6.804 1.00 87.81 114 GLU A O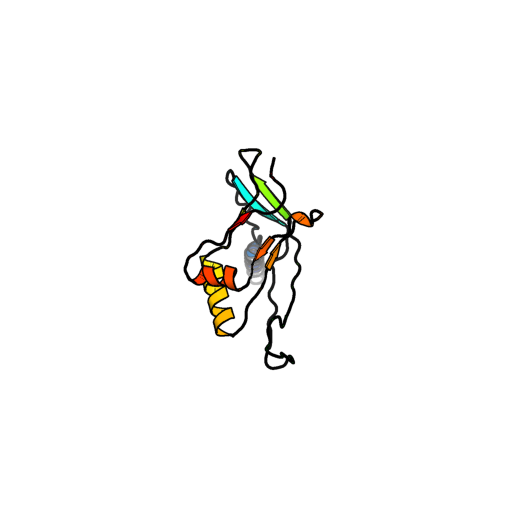 1
ATOM 903 N N . THR A 1 115 ? 7.705 9.396 -6.068 1.00 85.31 115 THR A N 1
ATOM 904 C CA . THR A 1 115 ? 8.426 10.607 -5.677 1.00 85.31 115 THR A CA 1
ATOM 905 C C . THR A 1 115 ? 8.670 11.493 -6.895 1.00 85.31 115 THR A C 1
ATOM 907 O O . THR A 1 115 ? 9.195 11.047 -7.908 1.00 85.31 115 THR A O 1
ATOM 910 N N . GLY A 1 116 ? 8.291 12.768 -6.793 1.00 82.25 116 GLY A N 1
ATOM 911 C CA . GLY A 1 116 ? 8.419 13.731 -7.891 1.00 82.25 116 GLY A CA 1
ATOM 912 C C . GLY A 1 116 ? 7.266 13.722 -8.901 1.00 82.25 116 GLY A C 1
ATOM 913 O O . GLY A 1 116 ? 7.228 14.605 -9.751 1.00 82.25 116 GLY A O 1
ATOM 914 N N . ASN A 1 117 ? 6.290 12.812 -8.782 1.00 81.06 117 ASN A N 1
ATOM 915 C CA . ASN A 1 117 ? 5.110 12.768 -9.648 1.00 81.06 117 ASN A CA 1
ATOM 916 C C . ASN A 1 117 ? 3.815 12.737 -8.818 1.00 81.06 117 ASN A C 1
ATOM 918 O O . ASN A 1 117 ? 3.278 11.677 -8.500 1.00 81.06 117 ASN A O 1
ATOM 922 N N . ALA A 1 118 ? 3.282 13.911 -8.468 1.00 74.44 118 ALA A N 1
ATOM 923 C CA . ALA A 1 118 ? 2.070 14.014 -7.647 1.00 74.44 118 ALA A CA 1
ATOM 924 C C . ALA A 1 118 ? 0.817 13.410 -8.314 1.00 74.44 118 ALA A C 1
ATOM 926 O O . ALA A 1 118 ? -0.083 12.949 -7.616 1.00 74.44 118 ALA A O 1
ATOM 927 N N . SER A 1 119 ? 0.772 13.371 -9.648 1.00 79.25 119 SER A N 1
ATOM 928 C CA . SER A 1 119 ? -0.338 12.797 -10.417 1.00 79.25 119 SER A CA 1
ATOM 929 C C . SER A 1 119 ? -0.368 11.266 -10.394 1.00 79.25 119 SER A C 1
ATOM 931 O O . SER A 1 119 ? -1.369 10.680 -10.787 1.00 79.25 119 SER A O 1
ATOM 933 N N . SER A 1 120 ? 0.693 10.618 -9.902 1.00 83.81 120 SER A N 1
ATOM 934 C CA . SER A 1 120 ? 0.773 9.158 -9.740 1.00 83.81 120 SER A CA 1
ATOM 935 C C . SER A 1 120 ? 0.152 8.638 -8.437 1.00 83.81 120 SER A C 1
ATOM 937 O O . SER A 1 120 ? 0.265 7.450 -8.136 1.00 83.81 120 SER A O 1
ATOM 939 N N . ALA A 1 121 ? -0.442 9.518 -7.623 1.00 88.19 121 ALA A N 1
ATOM 940 C CA . ALA A 1 121 ? -0.980 9.142 -6.325 1.00 88.19 121 ALA A CA 1
ATOM 941 C C . ALA A 1 121 ? -2.175 8.191 -6.476 1.00 88.19 121 ALA A C 1
ATOM 943 O O . ALA A 1 121 ? -3.217 8.541 -7.030 1.00 88.19 121 ALA A O 1
ATOM 944 N N . VAL A 1 122 ? -2.032 6.997 -5.914 1.00 91.12 122 VAL A N 1
ATOM 945 C CA . VAL A 1 122 ? -3.066 5.969 -5.858 1.00 91.12 122 VAL A CA 1
ATOM 946 C C . VAL A 1 122 ? -3.465 5.786 -4.409 1.00 91.12 122 VAL A C 1
ATOM 948 O O . VAL A 1 122 ? -2.615 5.606 -3.538 1.00 91.12 122 VAL A O 1
ATOM 951 N N . SER A 1 123 ? -4.766 5.804 -4.150 1.00 91.25 123 SER A N 1
ATOM 952 C CA . SER A 1 123 ? -5.314 5.637 -2.807 1.00 91.25 123 SER A CA 1
ATOM 953 C C . SER A 1 123 ? -6.195 4.401 -2.737 1.00 91.25 123 SER A C 1
ATOM 955 O O . SER A 1 123 ? -6.924 4.090 -3.679 1.00 91.25 123 SER A O 1
ATOM 957 N N . PHE A 1 124 ? -6.137 3.714 -1.605 1.00 91.06 124 PHE A N 1
ATOM 958 C CA . PHE A 1 124 ? -6.994 2.593 -1.255 1.00 91.06 124 PHE A CA 1
ATOM 959 C C . PHE A 1 124 ? -7.822 2.990 -0.035 1.00 91.06 124 PHE A C 1
ATOM 961 O O . PHE A 1 124 ? -7.272 3.295 1.033 1.00 91.06 124 PHE A O 1
ATOM 968 N N . SER A 1 125 ? -9.142 3.035 -0.213 1.00 91.06 125 SER A N 1
ATOM 969 C CA . SER A 1 125 ? -10.078 3.293 0.878 1.00 91.06 125 SER A CA 1
ATOM 970 C C . SER A 1 125 ? -10.189 2.074 1.794 1.00 91.06 125 SER A C 1
ATOM 972 O O . SER A 1 125 ? -9.840 0.954 1.415 1.00 91.06 125 SER A O 1
ATOM 974 N N . TRP A 1 126 ? -10.701 2.282 3.007 1.00 90.06 126 TRP A N 1
ATOM 975 C CA . TRP A 1 126 ? -10.920 1.170 3.928 1.00 90.06 126 TRP A CA 1
ATOM 976 C C . TRP A 1 126 ? -11.907 0.142 3.363 1.00 90.06 126 TRP A C 1
ATOM 978 O O . TRP A 1 126 ? -11.642 -1.051 3.459 1.00 90.06 126 TRP A O 1
ATOM 988 N N . ASP A 1 127 ? -12.984 0.581 2.709 1.00 89.06 127 ASP A N 1
ATOM 989 C CA . ASP A 1 127 ? -13.987 -0.318 2.122 1.00 89.06 127 ASP A CA 1
ATOM 990 C C . ASP A 1 127 ? -13.404 -1.168 0.984 1.00 89.06 127 ASP A C 1
ATOM 992 O O . ASP A 1 127 ? -13.648 -2.375 0.910 1.00 89.06 127 ASP A O 1
ATOM 996 N N . GLU A 1 128 ? -12.564 -0.566 0.133 1.00 89.38 128 GLU A N 1
ATOM 997 C CA . GLU A 1 128 ? -11.841 -1.292 -0.917 1.00 89.38 128 GLU A CA 1
ATOM 998 C C . GLU A 1 128 ? -10.917 -2.350 -0.311 1.00 89.38 128 GLU A C 1
ATOM 1000 O O . GLU A 1 128 ? -10.913 -3.506 -0.735 1.00 89.38 128 GLU A O 1
ATOM 1005 N N . ILE A 1 129 ? -10.160 -1.977 0.720 1.00 88.81 129 ILE A N 1
ATOM 1006 C CA . ILE A 1 129 ? -9.236 -2.880 1.407 1.00 88.81 129 ILE A CA 1
ATOM 1007 C C . ILE A 1 129 ? -9.998 -4.004 2.121 1.00 88.81 129 ILE A C 1
ATOM 1009 O O . ILE A 1 129 ? -9.593 -5.168 2.061 1.00 88.81 129 ILE A O 1
ATOM 1013 N N . LYS A 1 130 ? -11.127 -3.688 2.759 1.00 88.31 130 LYS A N 1
ATOM 1014 C CA . LYS A 1 130 ? -11.985 -4.647 3.462 1.00 88.31 130 LYS A CA 1
ATOM 1015 C C . LYS A 1 130 ? -12.542 -5.717 2.521 1.00 88.31 130 LYS A C 1
ATOM 1017 O O . LYS A 1 130 ? -12.737 -6.855 2.944 1.00 88.31 130 LYS A O 1
ATOM 1022 N N . SER A 1 131 ? -12.700 -5.416 1.232 1.00 85.06 131 SER A N 1
ATOM 1023 C CA . SER A 1 131 ? -13.123 -6.408 0.234 1.00 85.06 131 SER A CA 1
ATOM 1024 C C . SER A 1 131 ? -12.164 -7.610 0.105 1.00 85.06 131 SER A C 1
ATOM 1026 O O . SER A 1 131 ? -12.609 -8.705 -0.248 1.00 85.06 131 SER A O 1
ATOM 1028 N N . THR A 1 132 ? -10.884 -7.462 0.484 1.00 84.19 132 THR A N 1
ATOM 1029 C CA . THR A 1 132 ? -9.893 -8.562 0.490 1.00 84.19 132 THR A CA 1
ATOM 1030 C C . THR A 1 132 ? -10.254 -9.695 1.458 1.00 84.19 132 THR A C 1
ATOM 1032 O O . THR A 1 132 ? -9.821 -10.834 1.277 1.00 84.19 132 THR A O 1
ATOM 1035 N N . GLN A 1 133 ? -11.113 -9.439 2.453 1.00 82.44 133 GLN A N 1
ATOM 1036 C CA . GLN A 1 133 ? -11.629 -10.472 3.356 1.00 82.44 133 GLN A CA 1
ATOM 1037 C C . GLN A 1 133 ? -12.429 -11.559 2.625 1.00 82.44 133 GLN A C 1
ATOM 1039 O O . GLN A 1 133 ? -12.500 -12.688 3.116 1.00 82.44 133 GLN A O 1
ATOM 1044 N N . SER A 1 134 ? -12.994 -11.216 1.462 1.00 79.75 134 SER A N 1
ATOM 1045 C CA . SER A 1 134 ? -13.821 -12.093 0.624 1.00 79.75 134 SER A CA 1
ATOM 1046 C C . SER A 1 134 ? -13.020 -12.833 -0.457 1.00 79.75 134 SER A C 1
ATOM 1048 O O . SER A 1 134 ? -13.616 -13.475 -1.313 1.00 79.75 134 SER A O 1
ATOM 1050 N N . GLY A 1 135 ? -11.682 -12.746 -0.436 1.00 75.12 135 GLY A N 1
ATOM 1051 C CA . GLY A 1 135 ? -10.811 -13.390 -1.430 1.00 75.12 135 GLY A CA 1
ATOM 1052 C C . GLY A 1 135 ? -10.619 -12.591 -2.723 1.00 75.12 135 GLY A C 1
ATOM 1053 O O . GLY A 1 135 ? -10.080 -13.114 -3.693 1.00 75.12 135 GLY A O 1
ATOM 1054 N N . ASN A 1 136 ? -11.046 -11.326 -2.750 1.00 78.56 136 ASN A N 1
ATOM 1055 C CA . ASN A 1 136 ? -10.825 -10.455 -3.899 1.00 78.56 136 ASN A CA 1
ATOM 1056 C C . ASN A 1 136 ? -9.366 -9.980 -3.948 1.00 78.56 136 ASN A C 1
ATOM 1058 O O . ASN A 1 136 ? -8.828 -9.495 -2.946 1.00 78.56 136 ASN A O 1
ATOM 1062 N N . GLU A 1 137 ? -8.740 -10.070 -5.126 1.00 82.25 137 GLU A N 1
ATOM 1063 C CA . GLU A 1 137 ? -7.441 -9.444 -5.372 1.00 82.25 137 GLU A CA 1
ATOM 1064 C C . GLU A 1 137 ? -7.629 -7.945 -5.580 1.00 82.25 137 GLU A C 1
ATOM 1066 O O . GLU A 1 137 ? -8.236 -7.510 -6.559 1.00 82.25 137 GLU A O 1
ATOM 1071 N N . LEU A 1 138 ? -7.080 -7.146 -4.671 1.00 86.00 138 LEU A N 1
ATOM 1072 C CA . LEU A 1 138 ? -7.062 -5.705 -4.839 1.00 86.00 138 LEU A CA 1
ATOM 1073 C C . LEU A 1 138 ? -5.811 -5.306 -5.622 1.00 86.00 138 LEU A C 1
ATOM 1075 O O . LEU A 1 138 ? -4.687 -5.504 -5.148 1.00 86.00 138 LEU A O 1
ATOM 1079 N N . ARG A 1 139 ? -6.028 -4.736 -6.810 1.00 88.50 139 ARG A N 1
ATOM 1080 C CA . ARG A 1 139 ? -4.973 -4.257 -7.704 1.00 88.50 139 ARG A CA 1
ATOM 1081 C C . ARG A 1 139 ? -5.258 -2.865 -8.250 1.00 88.50 139 ARG A C 1
ATOM 1083 O O . ARG A 1 139 ? -6.401 -2.565 -8.588 1.00 88.50 139 ARG A O 1
ATOM 1090 N N . LYS A 1 140 ? -4.221 -2.034 -8.360 1.00 89.81 140 LYS A N 1
ATOM 1091 C CA . LYS A 1 140 ? -4.272 -0.730 -9.043 1.00 89.81 140 LYS A CA 1
ATOM 1092 C C . LYS A 1 140 ? -2.967 -0.473 -9.788 1.00 89.81 140 LYS A C 1
ATOM 1094 O O . LYS A 1 140 ? -1.897 -0.841 -9.307 1.00 89.81 140 LYS A O 1
ATOM 1099 N N . GLU A 1 141 ? -3.068 0.150 -10.956 1.00 88.88 141 GLU A N 1
ATOM 1100 C CA . GLU A 1 141 ? -1.907 0.683 -11.675 1.00 88.88 141 GLU A CA 1
ATOM 1101 C C . GLU A 1 141 ? -1.293 1.840 -10.890 1.00 88.88 141 GLU A C 1
ATOM 1103 O O . GLU A 1 141 ? -2.008 2.559 -10.190 1.00 88.88 141 GLU A O 1
ATOM 1108 N N . PHE A 1 142 ? 0.023 2.000 -10.980 1.00 86.38 142 PHE A N 1
ATOM 1109 C CA . PHE A 1 142 ? 0.772 2.964 -10.185 1.00 86.38 142 PHE A CA 1
ATOM 1110 C C . PHE A 1 142 ? 1.996 3.499 -10.930 1.00 86.38 142 PHE A C 1
ATOM 1112 O O . PHE A 1 142 ? 2.639 2.770 -11.679 1.00 86.38 142 PHE A O 1
ATOM 1119 N N . GLY A 1 143 ? 2.365 4.746 -10.629 1.00 83.81 143 GLY A N 1
ATOM 1120 C CA . GLY A 1 143 ? 3.645 5.324 -11.026 1.00 83.81 143 GLY A CA 1
ATOM 1121 C C . GLY A 1 143 ? 3.728 5.658 -12.511 1.00 83.81 143 GLY A C 1
ATOM 1122 O O . GLY A 1 143 ? 2.726 5.916 -13.182 1.00 83.81 143 GLY A O 1
ATOM 1123 N N . THR A 1 144 ? 4.956 5.683 -13.011 1.00 82.50 144 THR A N 1
ATOM 1124 C CA . THR A 1 144 ? 5.256 5.959 -14.411 1.00 82.50 144 THR A CA 1
ATOM 1125 C C . THR A 1 144 ? 5.259 4.669 -15.229 1.00 82.50 144 THR A C 1
ATOM 1127 O O . THR A 1 144 ? 5.625 3.596 -14.751 1.00 82.50 144 THR A O 1
ATOM 1130 N N . LYS A 1 145 ? 4.838 4.783 -16.491 1.00 82.38 145 LYS A N 1
ATOM 1131 C CA . LYS A 1 145 ? 4.904 3.702 -17.475 1.00 82.38 145 LYS A CA 1
ATOM 1132 C C . LYS A 1 145 ? 6.357 3.250 -17.627 1.00 82.38 145 LYS A C 1
ATOM 1134 O O . LYS A 1 145 ? 7.222 4.081 -17.904 1.00 82.38 145 LYS A O 1
ATOM 1139 N N . LEU A 1 146 ? 6.618 1.964 -17.415 1.00 75.31 146 LEU A N 1
ATOM 1140 C CA . LEU A 1 146 ? 7.978 1.442 -17.474 1.00 75.31 146 LEU A CA 1
ATOM 1141 C C . LEU A 1 146 ? 8.439 1.328 -18.934 1.00 75.31 146 LEU A C 1
ATOM 1143 O O . LEU A 1 146 ? 7.620 0.950 -19.782 1.00 75.31 146 LEU A O 1
ATOM 1147 N N . PRO A 1 147 ? 9.705 1.684 -19.215 1.00 65.12 147 PRO A N 1
ATOM 1148 C CA . PRO A 1 147 ? 10.335 1.442 -20.500 1.00 65.12 147 PRO A CA 1
ATOM 1149 C C . PRO A 1 147 ? 10.705 -0.030 -20.669 1.00 65.12 147 PRO A C 1
ATOM 1151 O O . PRO A 1 147 ? 10.507 -0.837 -19.728 1.00 65.12 147 PRO A O 1
#

Sequence (147 aa):
MTEWIFNLKTKLTVLVMMLCSLCVTKVYAVELGINECAVTSGQNINLRSINLTTDDFKPGTDSVIYTINQDAVFKCYMGYDTQFPQLVFNQGYFSKFTKTLDAMGLGFRMSIKETGNASSAVSFSWDEIKSTQSGNELRKEFGTKLP

Secondary structure (DSSP, 8-state):
--SSSTTTHHHHHHHHHHHGGG---------PPTTEEEEEEE----PPP--TTTS-----TT---------EEEEEE-SSTT---EEE--HHHHHHHHHHHHHTT----EEEEETTEEEEEEEE-HHHHHGGGGT---EEE-SSPP-

Foldseek 3Di:
DPPVPVPPVVVVVVVVVVVCVPPDPPPPVPVADAFDKDFPDWDPPDDDDDDPPPPPQDDDVPRDPDDDDIDIDMDTHYPDQFDFDKDKDPLVVLLVVLVVQVVVVHFDKDWDADPPDPVQIDIDDRVNSNCSVVVDIDMDGGDDRGD

pLDDT: mean 72.34, std 15.95, range [35.06, 91.25]